Protein AF-A0A6N8Y508-F1 (afdb_monomer_lite)

Sequence (152 aa):
MEKKFHEVTCLLVNVAVFDSASSGDLGIPENLSAPELLQELRSLEVEIVFYGPGARDFVSTNGFGGLVEENGHLITADRAYVLDSVGRKDSVLLGSELSDIDFFLSGIFSVSPSSAPLDLKAVSSYVSNFDGEAVFTELGNLIVNSKREDRE

Structure (mmCIF, N/CA/C/O backbone):
data_AF-A0A6N8Y508-F1
#
_entry.id   AF-A0A6N8Y508-F1
#
loop_
_atom_site.group_PDB
_atom_site.id
_atom_site.type_symbol
_atom_site.label_atom_id
_atom_site.label_alt_id
_atom_site.label_comp_id
_atom_site.label_asym_id
_atom_site.label_entity_id
_atom_site.label_seq_id
_atom_site.pdbx_PDB_ins_code
_atom_site.Cartn_x
_atom_site.Cartn_y
_atom_site.Cartn_z
_atom_site.occupancy
_atom_site.B_iso_or_equiv
_atom_site.auth_seq_id
_atom_site.auth_comp_id
_atom_site.auth_asym_id
_atom_site.auth_atom_id
_atom_site.pdbx_PDB_model_num
ATOM 1 N N . MET A 1 1 ? 22.480 7.495 0.531 1.00 33.94 1 MET A N 1
ATOM 2 C CA . MET A 1 1 ? 21.310 7.409 -0.366 1.00 33.94 1 MET A CA 1
ATOM 3 C C . MET A 1 1 ? 20.380 6.380 0.245 1.00 33.94 1 MET A C 1
ATOM 5 O O . MET A 1 1 ? 20.724 5.205 0.241 1.00 33.94 1 MET A O 1
ATOM 9 N N . GLU A 1 2 ? 19.305 6.823 0.892 1.00 34.06 2 GLU A N 1
ATOM 10 C CA . GLU A 1 2 ? 18.343 5.932 1.549 1.00 34.06 2 GLU A CA 1
ATOM 11 C C . GLU A 1 2 ? 17.505 5.215 0.483 1.00 34.06 2 GLU A C 1
ATOM 13 O O . GLU A 1 2 ? 16.621 5.803 -0.128 1.00 34.06 2 GLU A O 1
ATOM 18 N N . LYS A 1 3 ? 17.823 3.945 0.216 1.00 40.00 3 LYS A N 1
ATOM 19 C CA . LYS A 1 3 ? 17.008 3.054 -0.619 1.00 40.00 3 LYS A CA 1
ATOM 20 C C . LYS A 1 3 ? 16.032 2.295 0.278 1.00 40.00 3 LYS A C 1
ATOM 22 O O . LYS A 1 3 ? 16.280 1.133 0.577 1.00 40.00 3 LYS A O 1
ATOM 27 N N . LYS A 1 4 ? 14.984 2.946 0.782 1.00 48.81 4 LYS A N 1
ATOM 28 C CA . LYS A 1 4 ? 14.097 2.289 1.760 1.00 48.81 4 LYS A CA 1
ATOM 29 C C . LYS A 1 4 ? 12.842 1.631 1.167 1.00 48.81 4 LYS A C 1
ATOM 31 O O . LYS A 1 4 ? 12.194 0.893 1.884 1.00 48.81 4 LYS A O 1
ATOM 36 N N . PHE A 1 5 ? 12.538 1.809 -0.125 1.00 50.66 5 PHE A N 1
ATOM 37 C CA . PHE A 1 5 ? 11.291 1.307 -0.746 1.00 50.66 5 PHE A CA 1
ATOM 38 C C . PHE A 1 5 ? 11.449 0.747 -2.176 1.00 50.66 5 PHE A C 1
ATOM 40 O O . PHE A 1 5 ? 10.520 0.793 -2.977 1.00 50.66 5 PHE A O 1
ATOM 47 N N . HIS A 1 6 ? 12.632 0.250 -2.541 1.00 54.16 6 HIS A N 1
ATOM 48 C CA . HIS A 1 6 ? 12.815 -0.393 -3.849 1.00 54.16 6 HIS A CA 1
ATOM 49 C C . HIS A 1 6 ? 12.425 -1.874 -3.756 1.00 54.16 6 HIS A C 1
ATOM 51 O O . HIS A 1 6 ? 12.813 -2.525 -2.788 1.00 54.16 6 HIS A O 1
ATOM 57 N N . GLU A 1 7 ? 11.680 -2.389 -4.740 1.00 62.91 7 GLU A N 1
ATOM 58 C CA . GLU A 1 7 ? 11.256 -3.803 -4.829 1.00 62.91 7 GLU A CA 1
ATOM 59 C C . GLU A 1 7 ? 10.356 -4.300 -3.674 1.00 62.91 7 GLU A C 1
ATOM 61 O O . GLU A 1 7 ? 10.301 -5.501 -3.383 1.00 62.91 7 GLU A O 1
ATOM 66 N N . VAL A 1 8 ? 9.650 -3.382 -3.003 1.00 69.38 8 VAL A N 1
ATOM 67 C CA . VAL A 1 8 ? 8.673 -3.695 -1.951 1.00 69.38 8 VAL A CA 1
ATOM 68 C C . VAL A 1 8 ? 7.326 -3.121 -2.336 1.00 69.38 8 VAL A C 1
ATOM 70 O O . VAL A 1 8 ? 7.178 -1.904 -2.440 1.00 69.38 8 VAL A O 1
ATOM 73 N N . THR A 1 9 ? 6.340 -4.000 -2.466 1.00 76.25 9 THR A N 1
ATOM 74 C CA . THR A 1 9 ? 4.953 -3.610 -2.689 1.00 76.25 9 THR A CA 1
ATOM 75 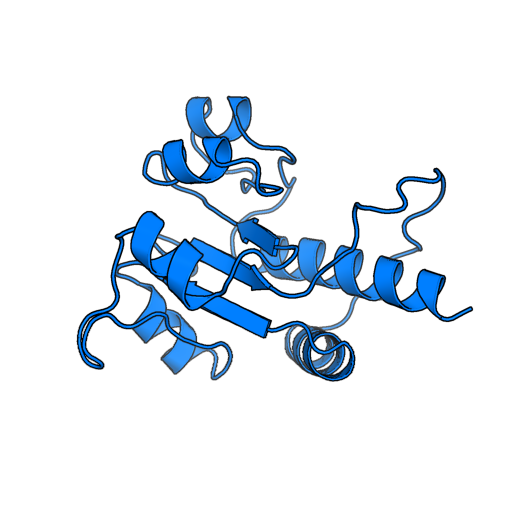C C . THR A 1 9 ? 4.179 -3.790 -1.383 1.00 76.25 9 THR A C 1
ATOM 77 O O . THR A 1 9 ? 4.373 -4.764 -0.649 1.00 76.25 9 THR A O 1
ATOM 80 N N . CYS A 1 10 ? 3.334 -2.815 -1.052 1.00 83.88 10 CYS A N 1
ATOM 81 C CA . CYS A 1 10 ? 2.575 -2.775 0.196 1.00 83.88 10 CYS A CA 1
ATOM 82 C C . CYS A 1 10 ? 1.077 -2.835 -0.104 1.00 83.88 10 CYS A C 1
ATOM 84 O O . CYS A 1 10 ? 0.588 -2.147 -0.997 1.00 83.88 10 CYS A O 1
ATOM 86 N N . LEU A 1 11 ? 0.346 -3.643 0.652 1.00 81.62 11 LEU A N 1
ATOM 87 C CA . LEU A 1 11 ? -1.104 -3.712 0.629 1.00 81.62 11 LEU A CA 1
ATOM 88 C C . LEU A 1 11 ? -1.643 -3.330 2.010 1.00 81.62 11 LEU A C 1
ATOM 90 O O . LEU A 1 11 ? -1.294 -3.941 3.020 1.00 81.62 11 LEU A O 1
ATOM 94 N N . LEU A 1 12 ? -2.508 -2.324 2.043 1.00 80.50 12 LEU A N 1
ATOM 95 C CA . LEU A 1 12 ? -3.314 -1.957 3.203 1.00 80.50 12 LEU A CA 1
ATOM 96 C C . LEU A 1 12 ? -4.674 -2.622 3.025 1.00 80.50 12 LEU A C 1
ATOM 98 O O . LEU A 1 12 ? -5.352 -2.375 2.033 1.00 80.50 12 LEU A O 1
ATOM 102 N N . VAL A 1 13 ? -5.055 -3.491 3.948 1.00 78.94 13 VAL A N 1
ATOM 103 C CA . VAL A 1 13 ? -6.202 -4.397 3.834 1.00 78.94 13 VAL A CA 1
ATOM 104 C C . VAL A 1 13 ? -7.262 -4.021 4.867 1.00 78.94 13 VAL A C 1
ATOM 106 O O . VAL A 1 13 ? -6.926 -3.539 5.948 1.00 78.94 13 VAL A O 1
ATOM 109 N N . ASN A 1 14 ? -8.537 -4.283 4.554 1.00 72.38 14 ASN A N 1
ATOM 110 C CA . ASN A 1 14 ? -9.694 -3.926 5.389 1.00 72.38 14 ASN A CA 1
ATOM 111 C C . ASN A 1 14 ? -9.846 -2.405 5.545 1.00 72.38 14 ASN A C 1
ATOM 113 O O . ASN A 1 14 ? -10.097 -1.881 6.629 1.00 72.38 14 ASN A O 1
ATOM 117 N N . VAL A 1 15 ? -9.636 -1.685 4.448 1.00 70.38 15 VAL A N 1
ATOM 118 C CA . VAL A 1 15 ? -9.647 -0.228 4.408 1.00 70.38 15 VAL A CA 1
ATOM 119 C C . VAL A 1 15 ? -11.076 0.297 4.233 1.00 70.38 15 VAL A C 1
ATOM 121 O O . VAL A 1 15 ? -11.453 1.184 4.978 1.00 70.38 15 VAL A O 1
ATOM 124 N N . ALA A 1 16 ? -11.904 -0.268 3.350 1.00 57.94 16 ALA A N 1
ATOM 125 C CA . ALA A 1 16 ? -13.319 0.104 3.113 1.00 57.94 16 ALA A CA 1
ATOM 126 C C . ALA A 1 16 ? -13.603 1.603 2.824 1.00 57.94 16 ALA A C 1
ATOM 128 O O . ALA A 1 16 ? -14.752 1.996 2.672 1.00 57.94 16 ALA A O 1
ATOM 129 N N . VAL A 1 17 ? -12.558 2.426 2.665 1.00 53.56 17 VAL A N 1
ATOM 130 C CA . VAL A 1 17 ? -12.600 3.901 2.551 1.00 53.56 17 VAL A CA 1
ATOM 131 C C . VAL A 1 17 ? -13.325 4.423 1.297 1.00 53.56 17 VAL A C 1
ATOM 133 O O . VAL A 1 17 ? -13.584 5.616 1.196 1.00 53.56 17 VAL A O 1
ATOM 136 N N . PHE A 1 18 ? -13.675 3.579 0.320 1.00 52.25 18 PHE A N 1
ATOM 137 C CA . PHE A 1 18 ? -14.167 4.067 -0.981 1.00 52.25 18 PHE A CA 1
ATOM 138 C C . PHE A 1 18 ? -15.572 3.606 -1.391 1.00 52.25 18 PHE A C 1
ATOM 140 O O . PHE A 1 18 ? -16.036 4.017 -2.455 1.00 52.25 18 PHE A O 1
ATOM 147 N N . ASP A 1 19 ? -16.284 2.840 -0.559 1.00 41.03 19 ASP A N 1
ATOM 148 C CA . ASP A 1 19 ? -17.683 2.469 -0.840 1.00 41.03 19 ASP A CA 1
ATOM 149 C C . ASP A 1 19 ? -18.680 3.613 -0.546 1.00 41.03 19 ASP A C 1
ATOM 151 O O . ASP A 1 19 ? -19.789 3.632 -1.086 1.00 41.03 19 ASP A O 1
ATOM 155 N N . SER A 1 20 ? -18.281 4.620 0.240 1.00 39.09 20 SER A N 1
ATOM 156 C CA . SER A 1 20 ? -19.078 5.805 0.592 1.00 39.09 20 SER A CA 1
ATOM 157 C C . SER A 1 20 ? -18.413 7.1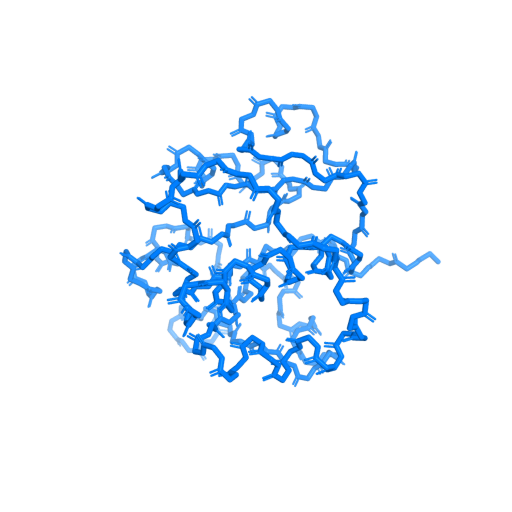00 0.109 1.00 39.09 20 SER A C 1
ATOM 159 O O . SER A 1 20 ? -18.175 8.032 0.868 1.00 39.09 20 SER A O 1
ATOM 161 N N . ALA A 1 21 ? -18.134 7.215 -1.193 1.00 37.56 21 ALA A N 1
ATOM 162 C CA . ALA A 1 21 ? -17.701 8.483 -1.787 1.00 37.56 21 ALA A CA 1
ATOM 163 C C . ALA A 1 21 ? -18.842 9.531 -1.814 1.00 37.56 21 ALA A C 1
ATOM 165 O O . ALA A 1 21 ? -19.279 9.965 -2.882 1.00 37.56 21 ALA A O 1
ATOM 166 N N . SER A 1 22 ? -19.338 9.974 -0.657 1.00 36.34 22 SER A N 1
ATOM 167 C CA . SER A 1 22 ? -20.065 11.237 -0.534 1.00 36.34 22 SER A CA 1
ATOM 168 C C . SER A 1 22 ? -19.089 12.325 -0.108 1.00 36.34 22 SER A C 1
ATOM 170 O O . SER A 1 22 ? -18.932 12.621 1.065 1.00 36.34 22 SER A O 1
ATOM 172 N N . SER A 1 23 ? -18.420 12.878 -1.118 1.00 43.22 23 SER A N 1
ATOM 173 C CA . SER A 1 23 ? -17.888 14.240 -1.193 1.00 43.22 23 SER A CA 1
ATOM 174 C C . SER A 1 23 ? -17.741 15.035 0.116 1.00 43.22 23 SER A C 1
ATOM 176 O O . SER A 1 23 ? -18.728 15.555 0.638 1.00 43.22 23 SER A O 1
ATOM 178 N N . GLY A 1 24 ? -16.494 15.349 0.459 1.00 40.28 24 GLY A N 1
ATOM 179 C CA . GLY A 1 24 ? -16.157 16.631 1.073 1.00 40.28 24 GLY A CA 1
ATOM 180 C C . GLY A 1 24 ? -15.309 16.502 2.323 1.00 40.28 24 GLY A C 1
ATOM 181 O O . GLY A 1 24 ? -15.843 16.219 3.379 1.00 40.28 24 GLY A O 1
ATOM 182 N N . ASP A 1 25 ? -14.029 16.847 2.168 1.00 44.84 25 ASP A N 1
ATOM 183 C CA . ASP A 1 25 ? -13.053 17.053 3.244 1.00 44.84 25 ASP A CA 1
ATOM 184 C C . ASP A 1 25 ? -12.575 15.754 3.916 1.00 44.84 25 ASP A C 1
ATOM 186 O O . ASP A 1 25 ? -13.173 15.292 4.866 1.00 44.84 25 ASP A O 1
ATOM 190 N N . LEU A 1 26 ? -11.447 15.191 3.452 1.00 47.53 26 LEU A N 1
ATOM 191 C CA . LEU A 1 26 ? -10.751 14.043 4.081 1.00 47.53 26 LEU A CA 1
ATOM 192 C C . LEU A 1 26 ? -10.080 14.418 5.428 1.00 47.53 26 LEU A C 1
ATOM 194 O O . LEU A 1 26 ? -9.039 13.860 5.792 1.00 47.53 26 LEU A O 1
ATOM 198 N N . GLY A 1 27 ? -10.625 15.418 6.124 1.00 41.91 27 GLY A N 1
ATOM 199 C CA . GLY A 1 27 ? -10.056 16.067 7.299 1.00 41.91 27 GLY A CA 1
ATOM 200 C C . GLY A 1 27 ? -8.707 16.758 7.053 1.00 41.91 27 GLY A C 1
ATOM 201 O O . GLY A 1 27 ? -7.944 16.448 6.137 1.00 41.91 27 GLY A O 1
ATOM 202 N N . ILE A 1 28 ? -8.353 17.708 7.922 1.00 43.06 28 ILE A N 1
ATOM 203 C CA . ILE A 1 28 ? -6.956 18.146 8.045 1.00 43.06 28 ILE A CA 1
ATOM 204 C C . ILE A 1 28 ? -6.189 16.940 8.609 1.00 43.06 28 ILE A C 1
ATOM 206 O O . ILE A 1 28 ? -6.557 16.479 9.690 1.00 43.06 28 ILE A O 1
ATOM 210 N N . PRO A 1 29 ? -5.159 16.404 7.927 1.00 54.00 29 PRO A N 1
ATOM 211 C CA . PRO A 1 29 ? -4.440 15.243 8.428 1.00 54.00 29 PRO A CA 1
ATOM 212 C C . PRO A 1 29 ? -3.857 15.549 9.806 1.00 54.00 29 PRO A C 1
ATOM 214 O O . PRO A 1 29 ? -3.092 16.505 9.972 1.00 54.00 29 PRO A O 1
ATOM 217 N N . GLU A 1 30 ? -4.196 14.721 10.798 1.00 57.53 30 GLU A N 1
ATOM 218 C CA . GLU A 1 30 ? -3.309 14.574 11.942 1.00 57.53 30 GLU A CA 1
ATOM 219 C C . GLU A 1 30 ? -1.972 14.117 11.366 1.00 57.53 30 GLU A C 1
ATOM 221 O O . GLU A 1 30 ? -1.878 13.079 10.719 1.00 57.53 30 GLU A O 1
ATOM 226 N N . ASN A 1 31 ? -0.928 14.924 11.537 1.00 67.88 31 ASN A N 1
ATOM 227 C CA . ASN A 1 31 ? 0.414 14.537 11.123 1.00 67.88 31 ASN A CA 1
ATOM 228 C C . ASN A 1 31 ? 0.975 13.551 12.152 1.00 67.88 31 ASN A C 1
ATOM 230 O O . ASN A 1 31 ? 1.901 13.882 12.894 1.00 67.88 31 ASN A O 1
ATOM 234 N N . LEU A 1 32 ? 0.368 12.364 12.220 1.00 69.25 32 LEU A N 1
ATOM 235 C CA . LEU A 1 32 ? 0.834 11.267 13.051 1.00 69.25 32 LEU A CA 1
ATOM 236 C C . LEU A 1 32 ? 2.248 10.888 12.610 1.00 69.25 32 LEU A C 1
ATOM 238 O O . LEU A 1 32 ? 2.554 10.787 11.417 1.00 69.25 32 LEU A O 1
ATOM 242 N N . SER A 1 33 ? 3.127 10.663 13.581 1.00 75.12 33 SER A N 1
ATOM 243 C CA . SER A 1 33 ? 4.395 9.992 13.309 1.00 75.12 33 SER A CA 1
ATOM 244 C C . SER A 1 33 ? 4.132 8.562 12.819 1.00 75.12 33 SER A C 1
ATOM 246 O O . SER A 1 33 ? 3.094 7.977 13.121 1.00 75.12 33 SER A O 1
ATOM 248 N N . ALA A 1 34 ? 5.076 7.955 12.091 1.00 73.00 34 ALA A N 1
ATOM 249 C CA . ALA A 1 34 ? 4.899 6.586 11.591 1.00 73.00 34 ALA A CA 1
ATOM 250 C C . ALA A 1 34 ? 4.499 5.570 12.693 1.00 73.00 34 ALA A C 1
ATOM 252 O O . ALA A 1 34 ? 3.592 4.777 12.452 1.00 73.00 34 ALA A O 1
ATOM 253 N N . PRO A 1 35 ? 5.068 5.597 13.920 1.00 75.00 35 PRO A N 1
ATOM 254 C CA . PRO A 1 35 ? 4.610 4.729 15.007 1.00 75.00 35 PRO A CA 1
ATOM 255 C C . PRO A 1 35 ? 3.165 4.979 15.456 1.00 75.00 35 PRO A C 1
ATOM 257 O O . PRO A 1 35 ? 2.443 4.019 15.716 1.00 75.00 35 PRO A O 1
ATOM 260 N N . GLU A 1 36 ? 2.741 6.241 15.558 1.00 80.19 36 GLU A N 1
ATOM 261 C CA . GLU A 1 36 ? 1.365 6.599 15.937 1.00 80.19 36 GLU A CA 1
ATOM 262 C C . GLU A 1 36 ? 0.380 6.168 14.852 1.00 80.19 36 GLU A C 1
ATOM 264 O O . GLU A 1 36 ? -0.646 5.559 15.147 1.00 80.19 36 GLU A O 1
ATOM 269 N N . LEU A 1 37 ? 0.747 6.386 13.590 1.00 81.00 37 LEU A N 1
ATOM 270 C CA . LEU A 1 37 ? -0.041 5.966 12.446 1.00 81.00 37 LEU A CA 1
ATOM 271 C C . LEU A 1 37 ? -0.249 4.447 12.428 1.00 81.00 37 LEU A C 1
ATOM 273 O O . LEU A 1 37 ? -1.355 3.972 12.202 1.00 81.00 37 LEU A O 1
ATOM 277 N N . LEU A 1 38 ? 0.793 3.666 12.718 1.00 78.19 38 LEU A N 1
ATOM 278 C CA . LEU A 1 38 ? 0.692 2.206 12.791 1.00 78.19 38 LEU A CA 1
ATOM 279 C C . LEU A 1 38 ? -0.195 1.726 13.939 1.00 78.19 38 LEU A C 1
ATOM 281 O O . LEU A 1 38 ? -0.927 0.745 13.784 1.00 78.19 38 LEU A O 1
ATOM 285 N N . GLN A 1 39 ? -0.121 2.391 15.093 1.00 78.12 39 GLN A N 1
ATOM 286 C CA . GLN A 1 39 ? -1.004 2.094 16.220 1.00 78.12 39 GLN A CA 1
ATOM 287 C C . GLN A 1 39 ? -2.460 2.377 15.858 1.00 78.12 39 GLN A C 1
ATOM 289 O O . GLN A 1 39 ? -3.331 1.566 16.179 1.00 78.12 39 GLN A O 1
ATOM 294 N N . GLU A 1 40 ? -2.707 3.473 15.149 1.00 81.38 40 GLU A N 1
ATOM 295 C CA . GLU A 1 40 ? -4.052 3.861 14.750 1.00 81.38 40 GLU A CA 1
ATOM 296 C C . GLU A 1 40 ? -4.618 2.961 13.650 1.00 81.38 40 GLU A C 1
ATOM 298 O O . GLU A 1 40 ? -5.726 2.453 13.784 1.00 81.38 40 GLU A O 1
ATOM 303 N N . LEU A 1 41 ? -3.842 2.637 12.614 1.00 82.94 41 LEU A N 1
ATOM 304 C CA . LEU A 1 41 ? -4.256 1.660 11.602 1.00 82.94 41 LEU A CA 1
ATOM 305 C C . LEU A 1 41 ? -4.639 0.319 12.249 1.00 82.94 41 LEU A C 1
ATOM 307 O O . LEU A 1 41 ? -5.664 -0.270 11.906 1.00 82.94 41 LEU A O 1
ATOM 311 N N . ARG A 1 42 ? -3.887 -0.123 13.264 1.00 80.81 42 ARG A N 1
ATOM 312 C CA . ARG A 1 42 ? -4.221 -1.328 14.031 1.00 80.81 42 ARG A CA 1
ATOM 313 C C . ARG A 1 42 ? -5.510 -1.181 14.850 1.00 80.81 42 ARG A C 1
ATOM 315 O O . ARG A 1 42 ? -6.265 -2.147 14.936 1.00 80.81 42 ARG A O 1
ATOM 322 N N . SER A 1 43 ? -5.764 -0.019 15.459 1.00 80.00 43 SER A N 1
ATOM 323 C CA . SER A 1 43 ? -7.001 0.256 16.217 1.00 80.00 43 SER A CA 1
ATOM 324 C C . SER A 1 43 ? -8.246 0.268 15.314 1.00 80.00 43 SER A C 1
ATOM 326 O O . SER A 1 43 ? -9.358 -0.027 15.761 1.00 80.00 43 SER A O 1
ATOM 328 N N . LEU A 1 44 ? -8.042 0.552 14.027 1.00 76.19 44 LEU A N 1
ATOM 329 C CA . LEU A 1 44 ? -9.041 0.544 12.960 1.00 76.19 44 LEU A CA 1
ATOM 330 C C . LEU A 1 44 ? -9.150 -0.798 12.216 1.00 76.19 44 LEU A C 1
ATOM 332 O O . LEU A 1 44 ? -9.823 -0.868 11.180 1.00 76.19 44 LEU A O 1
ATOM 336 N N . GLU A 1 45 ? -8.487 -1.840 12.728 1.00 81.88 45 GLU A N 1
ATOM 337 C CA . GLU A 1 45 ? -8.438 -3.185 12.143 1.00 81.88 45 GLU A CA 1
ATOM 338 C C . GLU A 1 45 ? -7.907 -3.204 10.697 1.00 81.88 45 GLU A C 1
ATOM 340 O O . GLU A 1 45 ? -8.255 -4.088 9.913 1.00 81.88 45 GLU A O 1
ATOM 345 N N . VAL A 1 46 ? -7.065 -2.230 10.334 1.00 82.69 46 VAL A N 1
ATOM 346 C CA . VAL A 1 46 ? -6.352 -2.211 9.054 1.00 82.69 46 VAL A CA 1
ATOM 347 C C . VAL A 1 46 ? -5.132 -3.116 9.171 1.00 82.69 46 VAL A C 1
ATOM 349 O O . VAL A 1 46 ? -4.257 -2.923 10.020 1.00 82.69 46 VAL A O 1
ATOM 352 N N . GLU A 1 47 ? -5.070 -4.119 8.302 1.00 83.56 47 GLU A N 1
ATOM 353 C CA . GLU A 1 47 ? -3.921 -5.011 8.201 1.00 83.56 47 GLU A CA 1
ATOM 354 C C . GLU A 1 47 ? -2.941 -4.446 7.165 1.00 83.56 47 GLU A C 1
ATOM 356 O O . GLU A 1 47 ? -3.339 -4.002 6.091 1.00 83.56 47 GLU A O 1
ATOM 361 N N . ILE A 1 48 ? -1.646 -4.460 7.477 1.00 84.62 48 ILE A N 1
ATOM 362 C CA . ILE A 1 48 ? -0.594 -3.985 6.571 1.00 84.62 48 ILE A CA 1
ATOM 363 C C . ILE A 1 48 ? 0.218 -5.186 6.144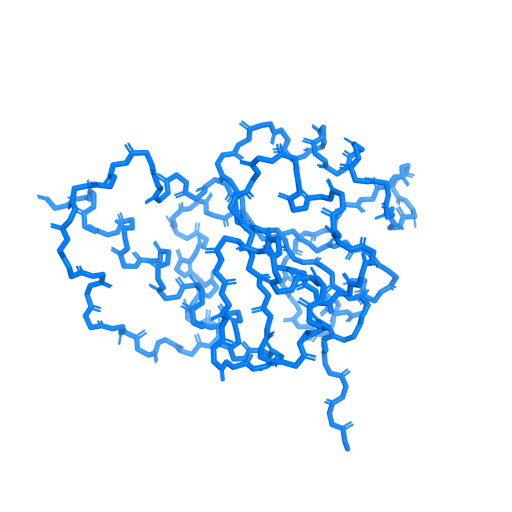 1.00 84.62 48 ILE A C 1
ATOM 365 O O . ILE A 1 48 ? 0.770 -5.887 6.993 1.00 84.62 48 ILE A O 1
ATOM 369 N N . VAL A 1 49 ? 0.294 -5.420 4.844 1.00 85.94 49 VAL A N 1
ATOM 370 C CA . VAL A 1 49 ? 0.902 -6.612 4.273 1.00 85.94 49 VAL A CA 1
ATOM 371 C C . VAL A 1 49 ? 1.931 -6.202 3.232 1.00 85.94 49 VAL A C 1
ATOM 373 O O . VAL A 1 49 ? 1.629 -5.459 2.304 1.00 85.94 49 VAL A O 1
ATOM 376 N N . PHE A 1 50 ? 3.152 -6.707 3.367 1.00 83.94 50 PHE A N 1
ATOM 377 C CA . PHE A 1 50 ? 4.235 -6.466 2.422 1.00 83.94 50 PHE A CA 1
ATOM 378 C C . PHE A 1 50 ? 4.539 -7.733 1.621 1.00 83.94 50 PHE A C 1
ATOM 380 O O . PHE A 1 50 ? 4.503 -8.849 2.150 1.00 83.94 50 PHE A O 1
ATOM 387 N N . TYR A 1 51 ? 4.869 -7.562 0.344 1.00 79.38 51 TYR A N 1
ATOM 388 C CA . TYR A 1 51 ? 5.318 -8.645 -0.528 1.00 79.38 51 TYR A CA 1
ATOM 389 C C . TYR A 1 51 ? 6.339 -8.136 -1.561 1.00 79.38 51 TYR A C 1
ATOM 391 O O . TYR A 1 51 ? 6.570 -6.933 -1.697 1.00 79.38 51 TYR A O 1
ATOM 399 N N . GLY A 1 52 ? 6.999 -9.069 -2.249 1.00 77.25 52 GLY A N 1
ATOM 400 C CA . GLY A 1 52 ? 8.144 -8.797 -3.123 1.00 77.25 52 GLY A CA 1
ATOM 401 C C . GLY A 1 52 ? 9.513 -9.052 -2.463 1.00 77.25 52 GLY A C 1
ATOM 402 O O . GLY A 1 52 ? 9.599 -9.223 -1.244 1.00 77.25 52 GLY A O 1
ATOM 403 N N . PRO A 1 53 ? 10.604 -9.112 -3.251 1.00 72.19 53 PRO A N 1
ATOM 404 C CA . PRO A 1 53 ? 11.926 -9.545 -2.784 1.00 72.19 53 PRO A CA 1
ATOM 405 C C . PRO A 1 53 ? 12.480 -8.754 -1.589 1.00 72.19 53 PRO A C 1
ATOM 407 O O . PRO A 1 53 ? 13.166 -9.335 -0.750 1.00 72.19 53 PRO A O 1
ATOM 410 N N . GLY A 1 54 ? 12.152 -7.462 -1.468 1.00 73.12 54 GLY A N 1
ATOM 411 C CA . GLY A 1 54 ? 12.611 -6.611 -0.364 1.00 73.12 54 GLY A CA 1
ATOM 412 C C . GLY A 1 54 ? 11.721 -6.624 0.887 1.00 73.12 54 GLY A C 1
ATOM 413 O O . GLY A 1 5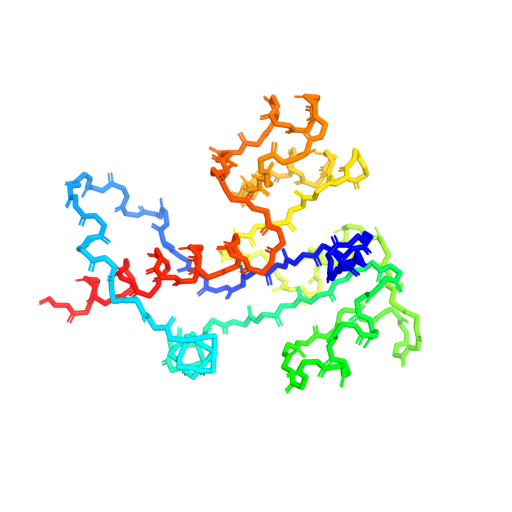4 ? 12.078 -6.021 1.901 1.00 73.12 54 GLY A O 1
ATOM 414 N N . ALA A 1 55 ? 10.554 -7.277 0.847 1.00 78.00 55 ALA A N 1
ATOM 415 C CA . ALA A 1 55 ? 9.554 -7.140 1.906 1.00 78.00 55 ALA A CA 1
ATOM 416 C C . ALA A 1 55 ? 10.018 -7.727 3.249 1.00 78.00 55 ALA A C 1
ATOM 418 O O . ALA A 1 55 ? 9.745 -7.132 4.291 1.00 78.00 55 ALA A O 1
ATOM 419 N N . ARG A 1 56 ? 10.772 -8.842 3.248 1.00 80.38 56 ARG A N 1
ATOM 420 C CA . ARG A 1 56 ? 11.293 -9.450 4.492 1.00 80.38 56 ARG A CA 1
ATOM 421 C C . ARG A 1 56 ? 12.185 -8.478 5.246 1.00 80.38 56 ARG A C 1
ATOM 423 O O . ARG A 1 56 ? 11.998 -8.266 6.442 1.00 80.38 56 ARG A O 1
ATOM 430 N N . ASP A 1 57 ? 13.146 -7.904 4.532 1.00 75.94 57 ASP A N 1
ATOM 431 C CA . ASP A 1 57 ? 14.130 -6.992 5.101 1.00 75.94 57 ASP A CA 1
ATOM 432 C C . ASP A 1 57 ? 13.444 -5.717 5.587 1.00 75.94 57 ASP A C 1
ATOM 434 O O . ASP A 1 57 ? 13.761 -5.224 6.670 1.00 75.94 57 ASP A O 1
ATOM 438 N N . PHE A 1 58 ? 12.447 -5.228 4.844 1.00 73.69 58 PHE A N 1
ATOM 439 C CA . PHE A 1 58 ? 11.656 -4.071 5.241 1.00 73.69 58 PHE A CA 1
ATOM 440 C C . PHE A 1 58 ? 10.869 -4.320 6.535 1.00 73.69 58 PHE A C 1
ATOM 442 O O . PHE A 1 58 ? 11.010 -3.549 7.487 1.00 73.69 58 PHE A O 1
ATOM 449 N N . VAL A 1 59 ? 10.091 -5.407 6.608 1.00 77.62 59 VAL A N 1
ATOM 450 C CA . VAL A 1 59 ? 9.309 -5.772 7.805 1.00 77.62 59 VAL A CA 1
ATOM 451 C C . VAL A 1 59 ? 10.228 -6.020 8.999 1.00 77.62 59 VAL A C 1
ATOM 453 O O . VAL A 1 59 ? 9.968 -5.520 10.091 1.00 77.62 59 VAL A O 1
ATOM 456 N N . SER A 1 60 ? 11.346 -6.726 8.800 1.00 78.00 60 SER A N 1
ATOM 457 C CA . SER A 1 60 ? 12.325 -6.978 9.863 1.00 78.00 60 SER A CA 1
ATOM 458 C C . SER A 1 60 ? 13.001 -5.699 10.361 1.00 78.00 60 SER A C 1
ATOM 460 O O . SER A 1 60 ? 13.304 -5.604 11.549 1.00 78.00 60 SER A O 1
ATOM 462 N N . THR A 1 61 ? 13.276 -4.741 9.473 1.00 72.44 61 THR A N 1
ATOM 463 C CA . THR A 1 61 ? 13.947 -3.478 9.823 1.00 72.44 61 THR A CA 1
ATOM 464 C C . THR A 1 61 ? 13.006 -2.538 10.560 1.00 72.44 61 THR A C 1
ATOM 466 O O . THR A 1 61 ? 13.402 -1.905 11.536 1.00 72.44 61 THR A O 1
ATOM 469 N N . ASN A 1 62 ? 11.759 -2.450 10.103 1.00 68.44 62 ASN A N 1
ATOM 470 C CA . ASN A 1 62 ? 10.787 -1.511 10.646 1.00 68.44 62 ASN A CA 1
ATOM 471 C C . ASN A 1 62 ? 9.967 -2.092 11.810 1.00 68.44 62 ASN A C 1
ATOM 473 O O . ASN A 1 62 ? 9.366 -1.339 12.571 1.00 68.44 62 ASN A O 1
ATOM 477 N N . GLY A 1 63 ? 9.956 -3.417 11.979 1.00 71.19 63 GLY A N 1
ATOM 478 C CA . GLY A 1 63 ? 9.290 -4.096 13.090 1.00 71.19 63 GLY A CA 1
ATOM 479 C C . GLY A 1 63 ? 7.761 -4.108 13.003 1.00 71.19 63 GLY A C 1
ATOM 480 O O . GLY A 1 63 ? 7.104 -4.291 14.028 1.00 71.19 63 GLY A O 1
ATOM 481 N N . PHE A 1 64 ? 7.183 -3.900 11.815 1.00 74.81 64 PHE A N 1
ATOM 482 C CA . PHE A 1 64 ? 5.734 -3.889 11.605 1.00 74.81 64 PHE A CA 1
ATOM 483 C C . PHE A 1 64 ? 5.334 -4.454 10.235 1.00 74.81 64 PHE A C 1
ATOM 485 O O . PHE A 1 64 ? 6.126 -4.448 9.294 1.00 74.81 64 PHE A O 1
ATOM 492 N N . GLY A 1 65 ? 4.073 -4.883 10.129 1.00 75.69 65 GLY A N 1
ATOM 493 C CA . GLY A 1 65 ? 3.486 -5.462 8.919 1.00 75.69 65 GLY A CA 1
ATOM 494 C C . GLY A 1 65 ? 3.583 -6.987 8.861 1.00 75.69 65 GLY A C 1
ATOM 495 O O . GLY A 1 65 ? 4.464 -7.601 9.461 1.00 75.69 65 GLY A O 1
ATOM 496 N N . GLY A 1 66 ? 2.635 -7.600 8.161 1.00 82.19 66 GLY A N 1
ATOM 497 C CA . GLY A 1 66 ? 2.665 -9.010 7.792 1.00 82.19 66 GLY A CA 1
ATOM 498 C C . GLY A 1 66 ? 3.433 -9.231 6.490 1.00 82.19 66 GLY A C 1
ATOM 499 O O . GLY A 1 66 ? 3.632 -8.307 5.702 1.00 82.19 66 GLY A O 1
ATOM 500 N N . LEU A 1 67 ? 3.837 -10.476 6.257 1.00 81.94 67 LEU A N 1
ATOM 501 C CA . LEU A 1 67 ? 4.392 -10.929 4.985 1.00 81.94 67 LEU A CA 1
ATOM 502 C C . LEU A 1 67 ? 3.413 -11.904 4.343 1.00 81.94 67 LEU A C 1
ATOM 504 O O . LEU A 1 67 ? 2.887 -12.780 5.033 1.00 81.94 67 LEU A O 1
ATOM 508 N N . VAL A 1 68 ? 3.206 -11.795 3.030 1.00 75.38 68 VAL A N 1
ATOM 509 C CA . VAL A 1 68 ? 2.609 -12.908 2.281 1.00 75.38 68 VAL A CA 1
ATOM 510 C C . VAL A 1 68 ? 3.712 -13.881 1.908 1.00 75.38 68 VAL A C 1
ATOM 512 O O . VAL A 1 68 ? 4.572 -13.588 1.075 1.00 75.38 68 VAL A O 1
ATOM 515 N N . GLU A 1 69 ? 3.668 -15.054 2.528 1.00 74.56 69 GLU A N 1
ATOM 516 C CA . GLU A 1 69 ? 4.591 -16.140 2.240 1.00 74.56 69 GLU A CA 1
ATOM 517 C C . GLU A 1 69 ? 3.862 -17.279 1.531 1.00 74.56 69 GLU A C 1
ATOM 519 O O . GLU A 1 69 ? 2.821 -17.771 1.973 1.00 74.56 69 GLU A O 1
ATOM 524 N N . GLU A 1 70 ? 4.446 -17.730 0.431 1.00 67.50 70 GLU A N 1
ATOM 525 C CA . GLU A 1 70 ? 4.076 -18.973 -0.217 1.00 67.50 70 GLU A CA 1
ATOM 526 C C . GLU A 1 70 ? 4.842 -20.112 0.465 1.00 67.50 70 GLU A C 1
ATOM 528 O O . GLU A 1 70 ? 6.069 -20.074 0.631 1.00 67.50 70 GLU A O 1
ATOM 533 N N . ASN A 1 71 ? 4.097 -21.121 0.923 1.00 66.94 71 ASN A N 1
ATOM 534 C CA . ASN A 1 71 ? 4.628 -22.282 1.644 1.00 66.94 71 ASN A CA 1
ATOM 535 C C . ASN A 1 71 ? 5.425 -21.941 2.926 1.00 66.94 71 ASN A C 1
ATOM 537 O O . ASN A 1 71 ? 6.308 -22.702 3.316 1.00 66.94 71 ASN A O 1
ATOM 541 N N . GLY A 1 72 ? 5.143 -20.800 3.573 1.00 62.47 72 GLY A N 1
ATOM 542 C CA . GLY A 1 72 ? 5.748 -20.394 4.855 1.00 62.47 72 GLY A CA 1
ATOM 543 C C . GLY A 1 72 ? 7.253 -20.099 4.810 1.00 62.47 72 GLY A C 1
ATOM 544 O O . GLY A 1 72 ? 7.906 -20.051 5.854 1.00 62.47 72 GLY A O 1
ATOM 545 N N . HIS A 1 73 ? 7.828 -19.966 3.610 1.00 59.03 73 HIS A N 1
ATOM 546 C CA . HIS A 1 73 ? 9.275 -19.826 3.441 1.00 59.03 73 HIS A CA 1
ATOM 547 C C . HIS A 1 73 ? 9.683 -18.816 2.366 1.00 59.03 73 HIS A C 1
ATOM 549 O O . HIS A 1 73 ? 10.716 -18.160 2.542 1.00 59.03 73 HIS A O 1
ATOM 555 N N . LEU A 1 74 ? 8.901 -18.666 1.290 1.00 64.56 74 LEU A N 1
ATOM 556 C CA . LEU A 1 74 ? 9.228 -17.791 0.166 1.00 64.56 74 LEU A CA 1
ATOM 557 C C . LEU A 1 74 ? 8.260 -16.609 0.116 1.00 64.56 74 LEU A C 1
ATOM 559 O O . LEU A 1 74 ? 7.054 -16.808 0.018 1.00 64.56 74 LEU A O 1
ATOM 563 N N . ILE A 1 75 ? 8.777 -15.378 0.144 1.00 66.19 75 ILE A N 1
ATOM 564 C CA . ILE A 1 75 ? 7.942 -14.221 -0.189 1.00 66.19 75 ILE A CA 1
ATOM 565 C C . ILE A 1 75 ? 7.619 -14.309 -1.668 1.00 66.19 75 ILE A C 1
ATOM 567 O O . ILE A 1 75 ? 8.520 -14.340 -2.508 1.00 66.19 75 ILE A O 1
ATOM 571 N N . THR A 1 76 ? 6.330 -14.369 -1.967 1.00 66.56 76 THR A N 1
ATOM 572 C CA . THR A 1 76 ? 5.871 -14.518 -3.338 1.00 66.56 76 THR A CA 1
ATOM 573 C C . THR A 1 76 ? 5.661 -13.160 -3.994 1.00 66.56 76 THR A C 1
ATOM 575 O O . THR A 1 76 ? 5.271 -12.182 -3.354 1.00 66.56 76 THR A O 1
ATOM 578 N N . ALA A 1 77 ? 5.957 -13.105 -5.290 1.00 67.81 77 ALA A N 1
ATOM 579 C CA . ALA A 1 77 ? 5.528 -12.030 -6.177 1.00 67.81 77 ALA A CA 1
ATOM 580 C C . ALA A 1 77 ? 4.286 -12.449 -6.989 1.00 67.81 77 ALA A C 1
ATOM 582 O O . ALA A 1 77 ? 3.843 -11.702 -7.863 1.00 67.81 77 ALA A O 1
ATOM 583 N N . ASP A 1 78 ? 3.734 -13.644 -6.727 1.00 75.62 78 ASP A N 1
ATOM 584 C CA . ASP A 1 78 ? 2.494 -14.102 -7.343 1.00 75.62 78 ASP A CA 1
ATOM 585 C C . ASP A 1 78 ? 1.318 -13.280 -6.807 1.00 75.62 78 ASP A C 1
ATOM 587 O O . ASP A 1 78 ? 0.833 -13.450 -5.688 1.00 75.62 78 ASP A O 1
ATOM 591 N N . ARG A 1 79 ? 0.850 -12.371 -7.656 1.00 74.38 79 ARG A N 1
ATOM 592 C CA . ARG A 1 79 ? -0.231 -11.435 -7.351 1.00 74.38 79 ARG A CA 1
ATOM 593 C C . ARG A 1 79 ? -1.564 -12.144 -7.133 1.00 74.38 79 ARG A C 1
ATOM 595 O O . ARG A 1 79 ? -2.352 -11.692 -6.308 1.00 74.38 79 ARG A O 1
ATOM 602 N N . ALA A 1 80 ? -1.819 -13.243 -7.847 1.00 76.56 80 ALA A N 1
ATOM 603 C CA . ALA A 1 80 ? -3.047 -14.014 -7.684 1.00 76.56 80 ALA A CA 1
ATOM 604 C C . ALA A 1 80 ? -3.061 -14.704 -6.317 1.00 76.56 80 ALA A C 1
ATOM 606 O O . ALA A 1 80 ? -4.078 -14.663 -5.627 1.00 76.56 80 ALA A O 1
ATOM 607 N N . TYR A 1 81 ? -1.919 -15.250 -5.893 1.00 78.19 81 TYR A N 1
ATOM 608 C CA . TYR A 1 81 ? -1.769 -15.814 -4.553 1.00 78.19 81 TYR A CA 1
ATOM 609 C C . TYR A 1 81 ? -1.890 -14.750 -3.457 1.00 78.19 81 TYR A C 1
ATOM 611 O O . TYR A 1 81 ? -2.575 -14.980 -2.461 1.00 78.19 81 TYR A O 1
ATOM 619 N N . VAL A 1 82 ? -1.263 -13.577 -3.627 1.00 77.62 82 VAL A N 1
ATOM 620 C CA . VAL A 1 82 ? -1.388 -12.456 -2.675 1.00 77.62 82 VAL A CA 1
ATOM 621 C C . VAL A 1 82 ? -2.852 -12.059 -2.514 1.00 77.62 82 VAL A C 1
ATOM 623 O O . VAL A 1 82 ? -3.327 -11.953 -1.387 1.00 77.62 82 VAL A O 1
ATOM 626 N N . LEU A 1 83 ? -3.576 -11.913 -3.624 1.00 74.31 83 LEU A N 1
ATOM 627 C CA . LEU A 1 83 ? -5.000 -11.584 -3.631 1.00 74.31 83 LEU A CA 1
ATOM 628 C C . LEU A 1 83 ? -5.880 -12.628 -2.949 1.00 74.31 83 LEU A C 1
ATOM 630 O O . LEU A 1 83 ? -6.800 -12.273 -2.214 1.00 74.31 83 LEU A O 1
ATOM 634 N N . ASP A 1 84 ? -5.610 -13.904 -3.200 1.00 79.44 84 ASP A N 1
ATOM 635 C CA . ASP A 1 84 ? -6.339 -15.001 -2.568 1.00 79.44 84 ASP A CA 1
ATOM 636 C C . ASP A 1 84 ? -6.056 -15.052 -1.056 1.00 79.44 84 ASP A C 1
ATOM 638 O O . ASP A 1 84 ? -6.974 -15.187 -0.248 1.00 79.44 84 ASP A O 1
ATOM 642 N N . SER A 1 85 ? -4.796 -14.826 -0.665 1.00 75.19 85 SER A N 1
ATOM 643 C CA . SER A 1 85 ? -4.329 -14.881 0.728 1.00 75.19 85 SER A CA 1
ATOM 644 C C . SER A 1 85 ? -4.882 -13.759 1.602 1.00 75.19 85 SER A C 1
ATOM 646 O O . SER A 1 85 ? -5.228 -13.989 2.760 1.00 75.19 85 SER A O 1
ATOM 648 N N . VAL A 1 86 ? -4.967 -12.538 1.071 1.00 71.81 86 VAL A N 1
ATOM 649 C CA . VAL A 1 86 ? -5.539 -11.391 1.801 1.00 71.81 86 VAL A CA 1
ATOM 650 C C . VAL A 1 86 ? -7.072 -11.390 1.767 1.00 71.81 86 VAL A C 1
ATOM 652 O O . VAL A 1 86 ? -7.713 -10.709 2.572 1.00 71.81 86 VAL A O 1
ATOM 655 N N . GLY A 1 87 ? -7.666 -12.205 0.886 1.00 62.81 87 GLY A N 1
ATOM 656 C CA . GLY A 1 87 ? -9.088 -12.205 0.562 1.00 62.81 87 GLY A CA 1
ATOM 657 C C . GLY A 1 87 ? -9.479 -10.960 -0.239 1.00 62.81 87 GLY A C 1
ATOM 658 O O . GLY A 1 87 ? -8.797 -9.941 -0.202 1.00 62.81 87 GLY A O 1
ATOM 659 N N . ARG A 1 88 ? -10.613 -11.000 -0.955 1.00 58.94 88 ARG A N 1
ATOM 660 C CA . ARG A 1 88 ? -11.214 -9.818 -1.615 1.00 58.94 88 ARG A CA 1
ATOM 661 C C . ARG A 1 88 ? -11.759 -8.808 -0.588 1.00 58.94 88 ARG A C 1
ATOM 663 O O . ARG A 1 88 ? -12.956 -8.544 -0.551 1.00 58.94 88 ARG A O 1
ATOM 670 N N . LYS A 1 89 ? -10.895 -8.314 0.291 1.00 60.97 89 LYS A N 1
ATOM 671 C CA . LYS A 1 89 ? -11.156 -7.247 1.252 1.00 60.97 89 LYS A CA 1
ATOM 672 C C . LYS A 1 89 ? -10.843 -5.912 0.577 1.00 60.97 89 LYS A C 1
ATOM 674 O O . LYS A 1 89 ? -9.914 -5.837 -0.230 1.00 60.97 89 LYS A O 1
ATOM 679 N N . ASP A 1 90 ? -11.573 -4.864 0.933 1.00 74.88 90 ASP A N 1
ATOM 680 C CA . ASP A 1 90 ? -11.318 -3.501 0.464 1.00 74.88 90 ASP A CA 1
ATOM 681 C C . ASP A 1 90 ? -9.882 -3.105 0.791 1.00 74.88 90 ASP A C 1
ATOM 683 O O . ASP A 1 90 ? -9.512 -2.977 1.961 1.00 74.88 90 ASP A O 1
ATOM 687 N N . SER A 1 91 ? -9.054 -2.991 -0.242 1.00 80.06 91 SER A N 1
ATOM 688 C CA . SER A 1 91 ? -7.613 -2.843 -0.083 1.00 80.06 91 SER A CA 1
ATOM 689 C C . SER A 1 91 ? -7.096 -1.643 -0.859 1.00 80.06 91 SER A C 1
ATOM 691 O O . SER A 1 91 ? -7.651 -1.264 -1.891 1.00 80.06 91 SER A O 1
ATOM 693 N N . VAL A 1 92 ? -6.006 -1.067 -0.368 1.00 84.38 92 VAL A N 1
ATOM 694 C CA . VAL A 1 92 ? -5.210 -0.067 -1.075 1.00 84.38 92 VAL A CA 1
ATOM 695 C C . VAL A 1 92 ? -3.849 -0.670 -1.361 1.00 84.38 92 VAL A C 1
ATOM 697 O O . VAL A 1 92 ? -3.151 -1.117 -0.451 1.00 84.38 92 VAL A O 1
ATOM 700 N N . LEU A 1 93 ? -3.476 -0.686 -2.634 1.00 86.38 93 LEU A N 1
ATOM 701 C CA . LEU A 1 93 ? -2.195 -1.194 -3.096 1.00 86.38 93 LEU A CA 1
ATOM 702 C C . LEU A 1 93 ? -1.233 -0.032 -3.344 1.00 86.38 93 LEU A C 1
ATOM 704 O O . LEU A 1 93 ? -1.517 0.825 -4.170 1.00 86.38 93 LEU A O 1
ATOM 708 N N . LEU A 1 94 ? -0.076 -0.031 -2.688 1.00 88.44 94 LEU A N 1
ATOM 709 C CA . LEU A 1 94 ? 1.035 0.876 -2.962 1.00 88.44 94 LEU A CA 1
ATOM 710 C C . LEU A 1 94 ? 2.129 0.119 -3.720 1.00 88.44 94 LEU A C 1
ATOM 712 O O . LEU A 1 94 ? 2.803 -0.732 -3.135 1.00 88.44 94 LEU A O 1
ATOM 716 N N . GLY A 1 95 ? 2.305 0.456 -4.999 1.00 88.00 95 GLY A N 1
ATOM 717 C CA . GLY A 1 95 ? 3.312 -0.125 -5.892 1.00 88.00 95 GLY A CA 1
ATOM 718 C C . GLY A 1 95 ? 4.147 0.939 -6.598 1.00 88.00 95 GLY A C 1
ATOM 719 O O . GLY A 1 95 ? 3.676 2.047 -6.863 1.00 88.00 95 GLY A O 1
ATOM 720 N N . SER A 1 96 ? 5.404 0.613 -6.881 1.00 87.81 96 SER A N 1
ATOM 721 C CA . SER A 1 96 ? 6.405 1.545 -7.417 1.00 87.81 96 SER A CA 1
ATOM 722 C C . SER A 1 96 ? 7.068 1.058 -8.704 1.00 87.81 96 SER A C 1
ATOM 724 O O . SER A 1 96 ? 7.727 1.853 -9.378 1.00 87.81 96 SER A O 1
ATOM 726 N N . GLU A 1 97 ? 6.857 -0.200 -9.091 1.00 86.88 97 GLU A N 1
ATOM 727 C CA . GLU A 1 97 ? 7.552 -0.840 -10.203 1.00 86.88 97 GLU A CA 1
ATOM 728 C C . GLU A 1 97 ? 6.591 -1.184 -11.351 1.00 86.88 97 GLU A C 1
ATOM 730 O O . GLU A 1 97 ? 5.397 -1.408 -11.162 1.00 86.88 97 GLU A O 1
ATOM 735 N N . LEU A 1 98 ? 7.106 -1.292 -12.583 1.00 86.44 98 LEU A N 1
ATOM 736 C CA . LEU A 1 98 ? 6.293 -1.736 -13.734 1.00 86.44 98 LEU A CA 1
ATOM 737 C C . LEU A 1 98 ? 5.677 -3.127 -13.504 1.00 86.44 98 LEU A C 1
ATOM 739 O O . LEU A 1 98 ? 4.609 -3.439 -14.028 1.00 86.44 98 LEU A O 1
ATOM 743 N N . SER A 1 99 ? 6.325 -3.950 -12.678 1.00 81.75 99 SER A N 1
ATOM 744 C CA . SER A 1 99 ? 5.802 -5.230 -12.213 1.00 81.75 99 SER A CA 1
ATOM 745 C C . SER A 1 99 ? 4.649 -5.102 -11.213 1.00 81.75 99 SER A C 1
ATOM 747 O O . SER A 1 99 ? 4.280 -6.115 -10.634 1.00 81.75 99 SER A O 1
ATOM 749 N N . ASP A 1 100 ? 4.068 -3.929 -10.985 1.00 83.00 100 ASP A N 1
ATOM 750 C CA . ASP A 1 100 ? 2.821 -3.783 -10.228 1.00 83.00 100 ASP A CA 1
ATOM 751 C C . ASP A 1 100 ? 1.613 -3.549 -11.161 1.00 83.00 100 ASP A C 1
ATOM 753 O O . ASP A 1 100 ? 0.468 -3.653 -10.721 1.00 83.00 100 ASP A O 1
ATOM 757 N N . ILE A 1 101 ? 1.835 -3.321 -12.470 1.00 86.44 101 ILE A N 1
ATOM 758 C CA . ILE A 1 101 ? 0.784 -2.916 -13.428 1.00 86.44 101 ILE A CA 1
ATOM 759 C C . ILE A 1 101 ? -0.388 -3.902 -13.474 1.00 86.44 101 ILE A C 1
ATOM 761 O O . ILE A 1 101 ? -1.526 -3.478 -13.289 1.00 86.44 101 ILE A O 1
ATOM 765 N N . ASP A 1 102 ? -0.172 -5.211 -13.679 1.00 81.62 102 ASP A N 1
ATOM 766 C CA . ASP A 1 102 ? -1.336 -6.118 -13.765 1.00 81.62 102 ASP A CA 1
ATOM 767 C C . ASP A 1 102 ? -2.062 -6.246 -12.416 1.00 81.62 102 ASP A C 1
ATOM 769 O O . ASP A 1 102 ? -3.230 -6.626 -12.386 1.00 81.62 102 ASP A O 1
ATOM 773 N N . PHE A 1 103 ? -1.406 -5.904 -11.297 1.00 79.62 103 PHE A N 1
ATOM 774 C CA . PHE A 1 103 ? -2.095 -5.797 -10.012 1.00 79.62 103 PHE A CA 1
ATOM 775 C C . PHE A 1 103 ? -2.975 -4.544 -9.970 1.00 79.62 103 PHE A C 1
ATOM 777 O O . PHE A 1 103 ? -4.134 -4.613 -9.570 1.00 79.62 103 PHE A O 1
ATOM 784 N N . PHE A 1 104 ? -2.473 -3.406 -10.443 1.00 83.94 104 PHE A N 1
ATOM 785 C CA . PHE A 1 104 ? -3.243 -2.160 -10.518 1.00 83.94 104 PHE A CA 1
ATOM 786 C C . PHE A 1 104 ? -4.496 -2.342 -11.387 1.00 83.94 104 PHE A C 1
ATOM 788 O O . PHE A 1 104 ? -5.574 -1.851 -11.060 1.00 83.94 104 PHE A O 1
ATOM 795 N N . LEU A 1 105 ? -4.389 -3.153 -12.441 1.00 82.75 105 LEU A N 1
ATOM 796 C CA . LEU A 1 105 ? -5.501 -3.502 -13.326 1.00 82.75 105 LEU A CA 1
ATOM 797 C C . LEU A 1 105 ? -6.504 -4.511 -12.729 1.00 82.75 105 LEU A C 1
ATOM 799 O O . LEU A 1 105 ? -7.530 -4.779 -13.352 1.00 82.75 105 LEU A O 1
ATOM 803 N N . SER A 1 106 ? -6.258 -5.059 -11.532 1.00 76.69 106 SER A N 1
ATOM 804 C CA . SER A 1 106 ? -7.152 -6.036 -10.881 1.00 76.69 106 SER A CA 1
ATOM 805 C C . SER A 1 106 ? -8.420 -5.427 -10.260 1.00 76.69 106 SER A C 1
ATOM 807 O O . SER A 1 106 ? -9.275 -6.165 -9.771 1.00 76.69 106 SER A O 1
ATOM 809 N N . GLY A 1 107 ? -8.565 -4.096 -10.301 1.00 71.06 107 GLY A N 1
ATOM 810 C CA . GLY A 1 107 ? -9.722 -3.370 -9.762 1.00 71.06 107 GLY A CA 1
ATOM 811 C C . GLY A 1 107 ? -9.569 -2.912 -8.310 1.00 71.06 107 GLY A C 1
ATOM 812 O O . GLY A 1 107 ? -10.518 -2.385 -7.740 1.00 71.06 107 GLY A O 1
ATOM 813 N N . ILE A 1 108 ? -8.388 -3.091 -7.717 1.00 78.19 108 ILE A N 1
ATOM 814 C CA . ILE A 1 108 ? -8.045 -2.565 -6.391 1.00 78.19 108 ILE A CA 1
ATOM 815 C C . ILE A 1 108 ? -7.624 -1.103 -6.512 1.00 78.19 108 ILE A C 1
ATOM 817 O O . ILE A 1 108 ? -6.943 -0.730 -7.471 1.00 78.19 108 ILE A O 1
ATOM 821 N N . PHE A 1 109 ? -7.985 -0.282 -5.522 1.00 82.19 109 PHE A N 1
ATOM 822 C CA . PHE A 1 109 ? -7.509 1.094 -5.458 1.00 82.19 109 PHE A CA 1
ATOM 823 C C . PHE A 1 109 ? -5.984 1.104 -5.338 1.00 82.19 109 PHE A C 1
ATOM 825 O O . PHE A 1 109 ? -5.412 0.584 -4.378 1.00 82.19 109 PHE A O 1
ATOM 832 N N . SER A 1 110 ? -5.321 1.678 -6.332 1.00 87.25 110 SER A N 1
ATOM 833 C CA . SER A 1 110 ? -3.876 1.577 -6.483 1.00 87.25 110 SER A CA 1
ATOM 834 C C . SER A 1 110 ? -3.206 2.941 -6.425 1.00 87.25 110 SER A C 1
ATOM 836 O O . SER A 1 110 ? -3.703 3.931 -6.963 1.00 87.25 110 SER A O 1
ATOM 838 N N . VAL A 1 111 ? -2.061 2.991 -5.755 1.00 88.31 111 VAL A N 1
ATOM 839 C CA . VAL A 1 111 ? -1.302 4.203 -5.486 1.00 88.31 111 VAL A CA 1
ATOM 840 C C . VAL A 1 111 ? 0.115 4.036 -5.997 1.00 88.31 111 VAL A C 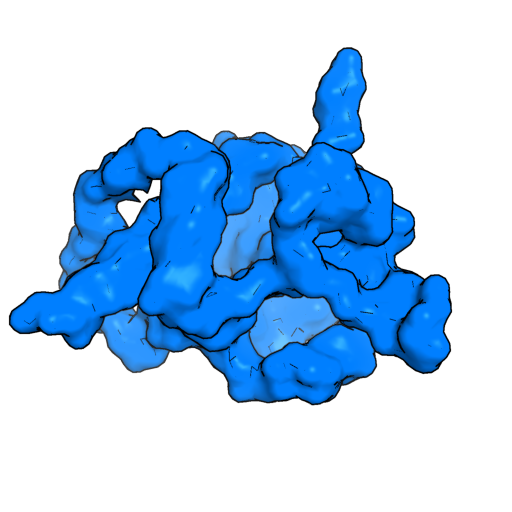1
ATOM 842 O O . VAL A 1 111 ? 0.793 3.067 -5.655 1.00 88.31 111 VAL A O 1
ATOM 845 N N . SER A 1 112 ? 0.581 5.017 -6.764 1.00 90.75 112 SER A N 1
ATOM 846 C CA . SER A 1 112 ? 1.983 5.124 -7.165 1.00 90.75 112 SER A CA 1
ATOM 847 C C . SER A 1 112 ? 2.690 6.299 -6.485 1.00 90.75 112 SER A C 1
ATOM 849 O O . SER A 1 112 ? 2.089 7.366 -6.348 1.00 90.75 112 SER A O 1
ATOM 851 N N . PRO A 1 113 ? 3.974 6.156 -6.106 1.00 89.31 113 PRO A N 1
ATOM 852 C CA . PRO A 1 113 ? 4.794 7.264 -5.620 1.00 89.31 113 PRO A CA 1
ATOM 853 C C . PRO A 1 113 ? 5.167 8.250 -6.745 1.00 89.31 113 PRO A C 1
ATOM 855 O O . PRO A 1 113 ? 5.101 7.919 -7.939 1.00 89.31 113 PRO A O 1
ATOM 858 N N . SER A 1 114 ? 5.632 9.452 -6.392 1.00 88.44 114 SER A N 1
ATOM 859 C CA . SER A 1 114 ? 6.006 10.486 -7.370 1.00 88.44 114 SER A CA 1
ATOM 860 C C . SER A 1 114 ? 7.186 10.100 -8.261 1.00 88.44 114 SER A C 1
ATOM 862 O O . SER A 1 114 ? 7.305 10.621 -9.371 1.00 88.44 114 SER A O 1
ATOM 864 N N . SER A 1 115 ? 8.034 9.165 -7.844 1.00 88.81 115 SER A N 1
ATOM 865 C CA . SER A 1 115 ? 9.160 8.638 -8.625 1.00 88.81 115 SER A CA 1
ATOM 866 C C . SER A 1 115 ? 8.802 7.458 -9.531 1.00 88.81 115 SER A C 1
ATOM 868 O O . SER A 1 115 ? 9.638 7.060 -10.342 1.00 88.81 115 SER A O 1
ATOM 870 N N . ALA A 1 116 ? 7.573 6.930 -9.461 1.00 89.44 116 ALA A N 1
ATOM 871 C CA . ALA A 1 116 ? 7.177 5.769 -10.254 1.00 89.44 116 ALA A CA 1
ATOM 872 C C . ALA A 1 116 ? 7.295 6.010 -11.776 1.00 89.44 116 ALA A C 1
ATOM 874 O O . ALA A 1 116 ? 7.108 7.147 -12.247 1.00 89.44 116 ALA A O 1
ATOM 875 N N . PRO A 1 117 ? 7.546 4.946 -12.565 1.00 91.62 117 PRO A N 1
ATOM 876 C CA . PRO A 1 117 ? 7.508 5.000 -14.022 1.00 91.62 117 PRO A CA 1
ATOM 877 C C . PRO A 1 117 ? 6.192 5.586 -14.548 1.00 91.62 117 PRO A C 1
ATOM 879 O O . PRO A 1 117 ? 5.124 5.354 -13.980 1.00 91.62 117 PRO A O 1
ATOM 882 N N . LEU A 1 118 ? 6.263 6.328 -15.660 1.00 93.06 118 LEU A N 1
ATOM 883 C CA . LEU A 1 118 ? 5.090 6.980 -16.259 1.00 93.06 118 LEU A CA 1
ATOM 884 C C . LEU A 1 118 ? 3.973 5.985 -16.591 1.00 93.06 118 LEU A C 1
ATOM 886 O O . LEU A 1 118 ? 2.808 6.285 -16.346 1.00 93.06 118 LEU A O 1
ATOM 890 N N . ASP A 1 119 ? 4.332 4.800 -17.083 1.00 94.81 119 ASP A N 1
ATOM 891 C CA . ASP A 1 119 ? 3.364 3.766 -17.449 1.00 94.81 119 ASP A CA 1
ATOM 892 C C . ASP A 1 119 ? 2.599 3.231 -16.230 1.00 94.81 119 ASP A C 1
ATOM 894 O O . ASP A 1 119 ? 1.396 3.000 -16.320 1.00 94.81 119 ASP A O 1
ATOM 898 N N . LEU A 1 120 ? 3.260 3.099 -15.071 1.00 90.31 120 LEU A N 1
ATOM 899 C CA . LEU A 1 120 ? 2.596 2.692 -13.829 1.00 90.31 120 LEU A CA 1
ATOM 900 C C . LEU A 1 120 ? 1.658 3.798 -13.325 1.00 90.31 120 LEU A C 1
ATOM 902 O O . LEU A 1 120 ? 0.502 3.536 -13.000 1.00 90.31 120 LEU A O 1
ATOM 906 N N . LYS A 1 121 ? 2.120 5.055 -13.335 1.00 90.06 121 LYS A N 1
ATOM 907 C CA . LYS A 1 121 ? 1.286 6.206 -12.950 1.00 90.06 121 LYS A CA 1
ATOM 908 C C . LYS A 1 121 ? 0.034 6.323 -13.814 1.00 90.06 121 LYS A C 1
ATOM 910 O O . LYS A 1 121 ? -1.030 6.646 -13.296 1.00 90.06 121 LYS A O 1
ATOM 915 N N . ALA A 1 122 ? 0.145 6.039 -15.111 1.00 92.00 122 ALA A N 1
ATOM 916 C CA . ALA A 1 122 ? -0.973 6.115 -16.048 1.00 92.00 122 ALA A CA 1
ATOM 917 C C . ALA A 1 122 ? -2.112 5.130 -15.731 1.00 92.00 122 ALA A C 1
ATOM 919 O O . ALA A 1 122 ? -3.246 5.377 -16.139 1.00 92.00 122 ALA A O 1
ATOM 920 N N . VAL A 1 123 ? -1.826 4.039 -15.013 1.00 91.12 123 VAL A N 1
ATOM 921 C CA . VAL A 1 123 ? -2.823 3.031 -14.611 1.00 91.12 123 VAL A CA 1
ATOM 922 C C . VAL A 1 123 ? -3.180 3.083 -13.122 1.00 91.12 123 VAL A C 1
ATOM 924 O O . VAL A 1 123 ? -4.044 2.331 -12.680 1.00 91.12 123 VAL A O 1
ATOM 927 N N . SER A 1 124 ? -2.533 3.956 -12.347 1.00 88.94 124 SER A N 1
ATOM 928 C CA . SER A 1 124 ? -2.800 4.134 -10.916 1.00 88.94 124 SER A CA 1
ATOM 929 C C . SER A 1 124 ? -4.114 4.872 -10.654 1.00 88.94 124 SER A C 1
ATOM 931 O O . SER A 1 124 ? -4.486 5.783 -11.395 1.00 88.94 124 SER A O 1
ATOM 933 N N . SER A 1 125 ? -4.814 4.502 -9.580 1.00 88.94 125 SER A N 1
ATOM 934 C CA . SER A 1 125 ? -5.996 5.238 -9.106 1.00 88.94 125 SER A CA 1
ATOM 935 C C . SER A 1 125 ? -5.614 6.596 -8.508 1.00 88.94 125 SER A C 1
ATOM 937 O O . SER A 1 125 ? -6.363 7.563 -8.637 1.00 88.94 125 SER A O 1
ATOM 939 N N . TYR A 1 126 ? -4.443 6.672 -7.871 1.00 87.06 126 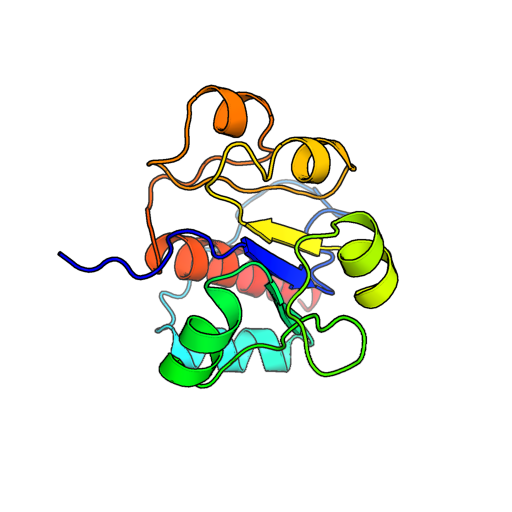TYR A N 1
ATOM 940 C CA . TYR A 1 126 ? -3.891 7.883 -7.272 1.00 87.06 126 TYR A CA 1
ATOM 941 C C . TYR A 1 126 ? -2.367 7.936 -7.435 1.00 87.06 126 TYR A C 1
ATOM 943 O O . TYR A 1 126 ? -1.671 6.932 -7.283 1.00 87.06 126 TYR A O 1
ATOM 951 N N . VAL A 1 127 ? -1.834 9.130 -7.700 1.00 87.88 127 VAL A N 1
ATOM 952 C CA . VAL A 1 127 ? -0.389 9.383 -7.739 1.00 87.88 127 VAL A CA 1
ATOM 953 C C . VAL A 1 127 ? -0.037 10.306 -6.583 1.00 87.88 127 VAL A C 1
ATOM 955 O O . VAL A 1 127 ? -0.467 11.458 -6.555 1.00 87.88 127 VAL A O 1
ATOM 958 N N . SER A 1 128 ? 0.761 9.799 -5.648 1.00 85.38 128 SER A N 1
ATOM 959 C CA . SER A 1 128 ? 1.291 10.578 -4.533 1.00 85.38 128 SER A CA 1
ATOM 960 C C . SER A 1 128 ? 2.278 11.639 -5.025 1.00 85.38 128 SER A C 1
ATOM 962 O O . SER A 1 128 ? 3.030 11.424 -5.980 1.00 85.38 128 SER A O 1
ATOM 964 N N . ASN A 1 129 ? 2.314 12.779 -4.332 1.00 85.06 129 ASN A N 1
ATOM 965 C CA . ASN A 1 129 ? 3.352 13.800 -4.511 1.00 85.06 129 ASN A CA 1
ATOM 966 C C . ASN A 1 129 ? 4.654 13.469 -3.758 1.00 85.06 129 ASN A C 1
ATOM 968 O O . ASN A 1 129 ? 5.606 14.251 -3.812 1.00 85.06 129 ASN A O 1
ATOM 972 N N . PHE A 1 130 ? 4.680 12.355 -3.027 1.00 84.69 130 PHE A N 1
ATOM 973 C CA . PHE A 1 130 ? 5.782 11.932 -2.179 1.00 84.69 130 PHE A CA 1
ATOM 974 C C . PHE A 1 130 ? 6.425 10.638 -2.683 1.00 84.69 130 PHE A C 1
ATOM 976 O O . PHE A 1 130 ? 5.913 9.938 -3.559 1.00 84.69 130 PHE A O 1
ATOM 983 N N . ASP A 1 131 ? 7.561 10.306 -2.071 1.00 82.19 131 ASP A N 1
ATOM 984 C CA . ASP A 1 131 ? 8.324 9.090 -2.324 1.00 82.19 131 ASP A CA 1
ATOM 985 C C . ASP A 1 131 ? 8.681 8.372 -1.016 1.00 82.19 131 ASP A C 1
ATOM 987 O O . ASP A 1 131 ? 8.768 8.982 0.054 1.00 82.19 131 ASP A O 1
ATOM 991 N N . GLY A 1 132 ? 8.916 7.061 -1.109 1.00 75.44 132 GLY A N 1
ATOM 992 C CA . GLY A 1 132 ? 9.352 6.230 0.014 1.00 75.44 132 GLY A CA 1
ATOM 993 C C . GLY A 1 132 ? 8.362 6.201 1.182 1.00 75.44 132 GLY A C 1
ATOM 994 O O . GLY A 1 132 ? 7.155 6.090 0.986 1.00 75.44 132 GLY A O 1
ATOM 995 N N . GLU A 1 133 ? 8.882 6.307 2.409 1.00 72.19 133 GLU A N 1
ATOM 996 C CA . GLU A 1 133 ? 8.087 6.254 3.649 1.00 72.19 133 GLU A CA 1
ATOM 997 C C . GLU A 1 133 ? 7.016 7.353 3.724 1.00 72.19 133 GLU A C 1
ATOM 999 O O . GLU A 1 133 ? 5.961 7.144 4.317 1.00 72.19 133 GLU A O 1
ATOM 1004 N N . ALA A 1 134 ? 7.242 8.508 3.091 1.00 77.88 134 ALA A N 1
ATOM 1005 C CA . ALA A 1 134 ? 6.294 9.620 3.129 1.00 77.88 134 ALA A CA 1
ATOM 1006 C C . ALA A 1 134 ? 4.974 9.302 2.406 1.00 77.88 134 ALA A C 1
ATOM 1008 O O . ALA A 1 134 ? 3.929 9.810 2.805 1.00 77.88 134 ALA A O 1
ATOM 1009 N N . VAL A 1 135 ? 5.001 8.418 1.403 1.00 80.25 135 VAL A N 1
ATOM 1010 C CA . VAL A 1 135 ? 3.791 7.944 0.708 1.00 80.25 135 VAL A CA 1
ATOM 1011 C C . VAL A 1 135 ? 2.946 7.089 1.639 1.00 80.25 135 VAL A C 1
ATOM 1013 O O . VAL A 1 135 ? 1.729 7.222 1.686 1.00 80.25 135 VAL A O 1
ATOM 1016 N N . PHE A 1 136 ? 3.597 6.226 2.419 1.00 77.31 136 PHE A N 1
ATOM 1017 C CA . PHE A 1 136 ? 2.912 5.414 3.415 1.00 77.31 136 PHE A CA 1
ATOM 1018 C C . PHE A 1 136 ? 2.255 6.293 4.488 1.00 77.31 136 PHE A C 1
ATOM 1020 O O . PHE A 1 136 ? 1.099 6.063 4.835 1.00 77.31 136 PHE A O 1
ATOM 1027 N N . THR A 1 137 ? 2.952 7.330 4.963 1.00 78.56 137 THR A N 1
ATOM 1028 C CA . THR A 1 137 ? 2.394 8.284 5.932 1.00 78.56 137 THR A CA 1
ATOM 1029 C C . THR A 1 137 ? 1.198 9.048 5.368 1.00 78.56 137 THR A C 1
ATOM 1031 O O . THR A 1 137 ? 0.177 9.164 6.042 1.00 78.56 137 THR A O 1
ATOM 1034 N N . GLU A 1 138 ? 1.293 9.537 4.128 1.00 81.69 138 GLU A N 1
ATOM 1035 C CA . GLU A 1 138 ? 0.180 10.197 3.436 1.00 81.69 138 GLU A CA 1
ATOM 1036 C C . GLU A 1 138 ? -1.044 9.277 3.364 1.00 81.69 138 GLU A C 1
ATOM 1038 O O . GLU A 1 138 ? -2.121 9.645 3.829 1.00 81.69 138 GLU A O 1
ATOM 1043 N N . LEU A 1 139 ? -0.870 8.061 2.840 1.00 81.25 139 LEU A N 1
ATOM 1044 C CA . LEU A 1 139 ? -1.967 7.109 2.677 1.00 81.25 139 LEU A CA 1
ATOM 1045 C C . LEU A 1 139 ? -2.575 6.680 4.005 1.00 81.25 139 LEU A C 1
ATOM 1047 O O . LEU A 1 139 ? -3.795 6.602 4.124 1.00 81.25 139 LEU A O 1
ATOM 1051 N N . GLY A 1 140 ? -1.744 6.415 5.009 1.00 80.88 140 GLY A N 1
ATOM 1052 C CA . GLY A 1 140 ? -2.240 6.032 6.319 1.00 80.88 140 GLY A CA 1
ATOM 1053 C C . GLY A 1 140 ? -3.080 7.138 6.957 1.00 80.88 140 GLY A C 1
ATOM 1054 O O . GLY A 1 140 ? -4.151 6.837 7.474 1.00 80.88 140 GLY A O 1
ATOM 1055 N N . ASN A 1 141 ? -2.658 8.403 6.866 1.00 78.56 141 ASN A N 1
ATOM 1056 C CA . ASN A 1 141 ? -3.444 9.522 7.394 1.00 78.56 141 ASN A CA 1
ATOM 1057 C C . ASN A 1 141 ? -4.791 9.667 6.671 1.00 78.56 141 ASN A C 1
ATOM 1059 O O . ASN A 1 141 ? -5.811 9.863 7.327 1.00 78.56 141 ASN A O 1
ATOM 1063 N N . LEU A 1 142 ? -4.820 9.498 5.344 1.00 77.88 142 LEU A N 1
ATOM 1064 C CA . LEU A 1 142 ? -6.072 9.504 4.577 1.00 77.88 142 LEU A CA 1
ATOM 1065 C C . LEU A 1 142 ? -7.034 8.396 5.034 1.00 77.88 142 LEU A C 1
ATOM 1067 O O . LEU A 1 142 ? -8.229 8.637 5.191 1.00 77.88 142 LEU A O 1
ATOM 1071 N N . ILE A 1 143 ? -6.511 7.193 5.283 1.00 79.00 143 ILE A N 1
ATOM 1072 C CA . ILE A 1 143 ? -7.309 6.047 5.739 1.00 79.00 143 ILE A CA 1
ATOM 1073 C C . ILE A 1 143 ? -7.841 6.263 7.156 1.00 79.00 143 ILE A C 1
ATOM 1075 O O . ILE A 1 143 ? -9.014 5.995 7.419 1.00 79.00 143 ILE A O 1
ATOM 1079 N N . VAL A 1 144 ? -6.989 6.739 8.066 1.00 77.44 144 VAL A N 1
ATOM 1080 C CA . VAL A 1 144 ? -7.369 7.023 9.455 1.00 77.44 144 VAL A CA 1
ATOM 1081 C C . VAL A 1 144 ? -8.488 8.054 9.504 1.00 77.44 144 VAL A C 1
ATOM 1083 O O . VAL A 1 144 ? -9.487 7.826 10.184 1.00 77.44 144 VAL A O 1
ATOM 1086 N N . ASN A 1 145 ? -8.342 9.156 8.768 1.00 73.56 145 ASN A N 1
ATOM 1087 C CA . ASN A 1 145 ? -9.338 10.221 8.749 1.00 73.56 145 ASN A CA 1
ATOM 1088 C C . ASN A 1 145 ? -10.681 9.725 8.211 1.00 73.56 145 ASN A C 1
ATOM 1090 O O . ASN A 1 145 ? -11.694 9.875 8.889 1.00 73.56 145 ASN A O 1
ATOM 1094 N N . SER A 1 146 ? -10.679 9.039 7.064 1.00 72.62 146 SER A N 1
ATOM 1095 C CA . SER A 1 146 ? -11.917 8.521 6.478 1.00 72.62 146 SER A CA 1
ATOM 1096 C C . SER A 1 146 ? -12.647 7.543 7.408 1.00 72.62 146 SER A C 1
ATOM 1098 O O . SER A 1 146 ? -13.857 7.647 7.579 1.00 72.62 146 SER A O 1
ATOM 1100 N N . LYS A 1 147 ? -11.935 6.630 8.080 1.00 71.69 147 LYS A N 1
ATOM 1101 C CA . LYS A 1 147 ? -12.576 5.692 9.016 1.00 71.69 147 LYS A CA 1
ATOM 1102 C C . LYS A 1 147 ? -13.063 6.333 10.317 1.00 71.69 147 LYS A C 1
ATOM 1104 O O . LYS A 1 147 ? -13.893 5.737 11.006 1.00 71.69 147 LYS A O 1
ATOM 1109 N N . ARG A 1 148 ? -12.504 7.478 10.717 1.00 69.25 148 ARG A N 1
ATOM 1110 C CA . ARG A 1 148 ? -12.978 8.228 11.889 1.00 69.25 148 ARG A CA 1
ATOM 1111 C C . ARG A 1 148 ? -14.280 8.957 11.576 1.00 69.25 148 ARG A C 1
ATOM 1113 O O . ARG A 1 148 ? -15.178 8.897 12.406 1.00 69.25 148 ARG A O 1
ATOM 1120 N N . GLU A 1 149 ? -14.399 9.546 10.390 1.00 66.38 149 GLU A N 1
ATOM 1121 C CA . GLU A 1 149 ? -15.633 10.195 9.923 1.00 66.38 149 GLU A CA 1
ATOM 1122 C C . GLU A 1 149 ? -16.820 9.220 9.894 1.00 66.38 149 GLU A C 1
ATOM 1124 O O . GLU A 1 149 ? -17.895 9.564 10.368 1.00 66.38 149 GLU A O 1
ATOM 1129 N N . ASP A 1 150 ? -16.619 7.967 9.470 1.00 61.69 150 ASP A N 1
ATOM 1130 C CA . ASP A 1 150 ? -17.672 6.932 9.491 1.00 61.69 150 ASP A CA 1
ATOM 1131 C C . ASP A 1 150 ? -18.179 6.566 10.908 1.00 61.69 150 ASP A C 1
ATOM 1133 O O . ASP A 1 150 ? -19.203 5.888 11.051 1.00 61.69 150 ASP A O 1
ATOM 1137 N N . ARG A 1 151 ? -17.449 6.940 11.971 1.00 60.09 151 ARG A N 1
ATOM 1138 C CA . ARG A 1 151 ? -17.816 6.659 13.373 1.00 60.09 151 ARG A CA 1
ATOM 1139 C C . ARG A 1 151 ? -18.573 7.808 14.048 1.00 60.09 151 ARG A C 1
ATOM 1141 O O . ARG A 1 151 ? -19.093 7.577 15.145 1.00 60.09 151 ARG A O 1
ATOM 1148 N N . GLU A 1 152 ? -18.598 9.001 13.453 1.00 57.38 152 GLU A N 1
ATOM 1149 C CA . GLU A 1 152 ? -19.287 10.199 13.970 1.00 57.38 152 GLU A CA 1
ATOM 1150 C C . GLU A 1 152 ? -20.735 10.304 13.465 1.00 57.38 152 GLU A C 1
ATOM 1152 O O . GLU A 1 152 ? -21.605 10.680 14.291 1.00 57.38 152 GLU A O 1
#

Radius of gyration: 14.75 Å; chains: 1; bounding box: 41×40×34 Å

pLDDT: mean 73.66, std 13.89, range [33.94, 94.81]

Foldseek 3Di:
DDPQDPFKKKKWFQLPLPPDPPDDDLDDFPLDDPVRLQVLCVVLVIAMEMAGPCRVVNCVVVVDHHADDDVVPHRDLPLVSVDVVSDPTQMEIEDAEPSCQVVLVPPHQYEYEPNHDPVSVVSHNYYDPHDDVVVVSVVSRSSSSSSVVVVD

Secondary structure (DSSP, 8-state):
----STT-EEEEES--TTTT---S---SPP---HHHHHHHHHHTT-EEEEESTTHHHHHHHHT--EE-EETTTEE---HHHHHHHH-S--EEEE--SGGGHHHHTTTSEEEE-TTS-HHHHHH-SEE-S--THHHHHHHHHHHHHHHHHTT-